Protein 1GWM (pdb70)

Foldseek 3Di:
DDPFKDKDFLAAQDQDGGPQWDWPWDQWDWHHDPSKTKTFGHAQTQTKTKTFRNDDFAAWFKKKKKKAKQAKKWKKFADVVVRDIDTFDIDGHDPGIDIDITTDPDGDTTGIIMITPRVSGRIMMIIHGIMGINHYSVPDDRDPPSPPHDDDD

Organism: Piromyces equi (NCBI:txid99929)

B-factor: mean 14.23, std 7.66, range [5.4, 49.83]

Secondary structure (DSSP, 8-state):
---SPPEEEEESS-SSSPTTEEE--BSEEEEEETTEEEEEEPTTS--EEEEEESS--B-SSEEEEEEEESS-EEEEEEETTTTEEEEEEEE--EEEEEEEEEE---SS-B-EEEEEETT-S---EEEEEEEEESS-GGG----GGGSS-----

Sequence (153 aa):
MNVRATYTVIFKNASGLPNGYDNWGWGCCTTLSYYGGAMIINPQEGKYGAVSLKRNSGSFRGGSLRFDMKNEGKVKILVENSEADEKFEVETISPSDEYVTYILDVDFDLPFDRIDFQDAPGNGDRIWIKNLVHSTGSADDFVDPINLEHHHHHH

Radius of gyration: 14.98 Å; Cα contacts (8 Å, |Δi|>4): 394; chains: 1; bounding box: 28×42×49 Å

Structure (mmCIF, N/CA/C/O backbone):
data_1GWM
#
_entry.id   1GWM
#
_cell.length_a   107.707
_cell.length_b   42.858
_cell.length_c   35.555
_cell.angle_alpha   90.00
_cell.angle_beta   105.40
_cell.angle_gamma   90.00
#
_symmetry.space_group_name_H-M   'C 1 2 1'
#
loop_
_entity.id
_entity.type
_entity.pdbx_description
1 polymer 'NON-CATALYTIC PROTEIN 1'
2 branched beta-D-glucopyranose-(1-4)-beta-D-glucopyranose-(1-4)-beta-D-glucopyranose-(1-4)-beta-D-glucopyranose-(1-4)-beta-D-glucopyranose-(1-4)-alpha-D-glucopyranose
3 non-polymer 'COBALT (II) ION'
4 non-polymer 1,2-ETHANEDIOL
5 water water
#
loop_
_atom_site.group_PDB
_atom_site.id
_atom_site.type_symbol
_atom_site.label_atom_id
_atom_site.label_alt_id
_atom_site.label_comp_id
_atom_site.label_asym_id
_atom_site.label_entity_id
_atom_site.label_seq_id
_atom_site.pdbx_PDB_ins_code
_atom_site.Cartn_x
_atom_site.Cartn_y
_atom_site.Cartn_z
_atom_site.occupancy
_atom_site.B_iso_or_equiv
_atom_site.auth_seq_id
_atom_site.auth_comp_id
_atom_site.auth_asym_id
_atom_site.auth_atom_id
_atom_site.pdbx_PDB_model_num
ATOM 1 N N . MET A 1 1 ? 27.292 4.090 -16.576 1.00 22.02 1 MET A N 1
ATOM 2 C CA . MET A 1 1 ? 27.854 4.193 -15.214 1.00 20.09 1 MET A CA 1
ATOM 3 C C . MET A 1 1 ? 27.669 2.866 -14.464 1.00 19.68 1 MET A C 1
ATOM 4 O O . MET A 1 1 ? 26.628 2.222 -14.515 1.00 22.01 1 MET A O 1
ATOM 12 N N . ASN A 1 2 ? 28.699 2.495 -13.730 1.00 16.78 2 ASN A N 1
ATOM 13 C CA . ASN A 1 2 ? 28.682 1.286 -12.882 1.00 13.02 2 ASN A CA 1
ATOM 14 C C . ASN A 1 2 ? 27.959 1.594 -11.568 1.00 14.32 2 ASN A C 1
ATOM 15 O O . ASN A 1 2 ? 28.412 2.424 -10.788 1.00 19.16 2 ASN A O 1
ATOM 20 N N . VAL A 1 3 ? 26.856 0.903 -11.322 1.00 13.63 3 VAL A N 1
ATOM 21 C CA . VAL A 1 3 ? 25.997 1.177 -10.165 1.00 14.79 3 VAL A CA 1
ATOM 22 C C . VAL A 1 3 ? 26.288 0.295 -8.961 1.00 13.05 3 VAL A C 1
ATOM 23 O O . VAL A 1 3 ? 25.664 0.445 -7.935 1.00 16.18 3 VAL A O 1
ATOM 27 N N . ARG A 1 4 ? 27.209 -0.645 -9.102 1.00 10.91 4 ARG A N 1
ATOM 28 C CA . ARG A 1 4 ? 27.572 -1.530 -8.008 1.00 9.80 4 ARG A CA 1
ATOM 29 C C . ARG A 1 4 ? 28.414 -0.763 -6.970 1.00 8.67 4 ARG A C 1
ATOM 30 O O . ARG A 1 4 ? 29.069 0.225 -7.307 1.00 9.78 4 ARG A O 1
ATOM 38 N N . ALA A 1 5 ? 28.401 -1.240 -5.743 1.00 8.49 5 ALA A N 1
ATOM 39 C CA . ALA A 1 5 ? 29.095 -0.580 -4.653 1.00 7.86 5 ALA A CA 1
ATOM 40 C C . ALA A 1 5 ? 30.597 -0.825 -4.713 1.00 7.16 5 ALA A C 1
ATOM 41 O O . ALA A 1 5 ? 31.072 -1.826 -5.244 1.00 8.75 5 ALA A O 1
ATOM 43 N N . THR A 1 6 ? 31.338 0.091 -4.105 1.00 7.78 6 THR A N 1
ATOM 44 C CA . THR A 1 6 ? 32.744 -0.118 -3.787 1.00 7.43 6 THR A CA 1
ATOM 45 C C . THR A 1 6 ? 32.821 -0.695 -2.378 1.00 6.94 6 THR A C 1
ATOM 46 O O . THR A 1 6 ? 32.385 -0.058 -1.406 1.00 7.13 6 THR A O 1
ATOM 50 N N . TYR A 1 7 ? 33.384 -1.891 -2.270 1.00 7.00 7 TYR A N 1
ATOM 51 C CA . TYR A 1 7 ? 33.629 -2.528 -0.979 1.00 7.28 7 TYR A CA 1
ATOM 52 C C . TYR A 1 7 ? 35.094 -2.374 -0.604 1.00 7.28 7 TYR A C 1
ATOM 53 O O . TYR A 1 7 ? 35.992 -2.751 -1.376 1.00 9.39 7 TYR A O 1
ATOM 62 N N . THR A 1 8 ? 35.342 -1.806 0.571 1.00 6.80 8 THR A N 1
ATOM 63 C CA . THR A 1 8 ? 36.681 -1.640 1.132 1.00 7.03 8 THR A CA 1
ATOM 64 C C . THR A 1 8 ? 36.796 -2.556 2.321 1.00 7.07 8 THR A C 1
ATOM 65 O O . THR A 1 8 ? 36.145 -2.343 3.340 1.00 7.05 8 THR A O 1
ATOM 69 N N . VAL A 1 9 ? 37.642 -3.569 2.207 1.00 7.51 9 VAL A N 1
ATOM 70 C CA . VAL A 1 9 ? 37.926 -4.437 3.336 1.00 8.08 9 VAL A CA 1
ATOM 71 C C . VAL A 1 9 ? 38.990 -3.748 4.153 1.00 8.52 9 VAL A C 1
ATOM 72 O O . VAL A 1 9 ? 40.146 -3.642 3.737 1.00 11.06 9 VAL A O 1
ATOM 76 N N . ILE A 1 10 ? 38.622 -3.233 5.302 1.00 7.67 10 ILE A N 1
ATOM 77 C CA . ILE A 1 10 ? 39.535 -2.500 6.168 1.00 8.67 10 ILE A CA 1
ATOM 78 C C . ILE A 1 10 ? 40.444 -3.487 6.908 1.00 8.92 10 ILE A C 1
ATOM 79 O O . ILE A 1 10 ? 41.673 -3.348 6.861 1.00 10.71 10 ILE A O 1
ATOM 84 N N . PHE A 1 11 ? 39.876 -4.531 7.494 1.00 9.13 11 PHE A N 1
ATOM 85 C CA . PHE A 1 11 ? 40.678 -5.716 7.874 1.00 10.63 11 PHE A CA 1
ATOM 86 C C . PHE A 1 11 ? 39.819 -6.951 7.961 1.00 11.24 11 PHE A C 1
ATOM 87 O O . PHE A 1 11 ? 38.637 -6.877 8.278 1.00 10.56 11 PHE A O 1
ATOM 95 N N . LYS A 1 12 ? 40.434 -8.106 7.705 1.00 12.36 12 LYS A N 1
ATOM 96 C CA . LYS A 1 12 ? 39.784 -9.400 7.837 1.00 12.92 12 LYS A CA 1
ATOM 97 C C . LYS A 1 12 ? 40.229 -9.921 9.190 1.00 12.74 12 LYS A C 1
ATOM 98 O O . LYS A 1 12 ? 39.601 -9.631 10.229 1.00 12.51 12 LYS A O 1
ATOM 104 N N . ASN A 1 13 ? 41.368 -10.626 9.188 1.00 13.01 13 ASN A N 1
ATOM 105 C CA . ASN A 1 13 ? 42.052 -10.978 10.410 1.00 13.79 13 ASN A CA 1
ATOM 106 C C . ASN A 1 13 ? 43.075 -9.904 10.718 1.00 15.00 13 ASN A C 1
ATOM 107 O O . ASN A 1 13 ? 43.934 -9.603 9.913 1.00 17.78 13 ASN A O 1
ATOM 112 N N . ALA A 1 14 ? 42.953 -9.313 11.877 1.00 13.67 14 ALA A N 1
ATOM 113 C CA . ALA A 1 14 ? 43.844 -8.250 12.299 1.00 13.41 14 ALA A CA 1
ATOM 114 C C . ALA A 1 14 ? 45.035 -8.831 13.059 1.00 12.62 14 ALA A C 1
ATOM 115 O O . ALA A 1 14 ? 44.861 -9.513 14.080 1.00 14.17 14 ALA A O 1
ATOM 117 N N . SER A 1 15 ? 46.249 -8.523 12.605 1.00 13.76 15 SER A N 1
ATOM 118 C CA . SER A 1 15 ? 47.496 -8.785 13.379 1.00 12.22 15 SER A CA 1
ATOM 119 C C . SER A 1 15 ? 48.219 -7.457 13.676 1.00 9.75 15 SER A C 1
ATOM 120 O O . SER A 1 15 ? 49.349 -7.416 14.155 1.00 11.25 15 SER A O 1
ATOM 124 N N . GLY A 1 16 ? 47.500 -6.375 13.489 1.00 9.86 16 GLY A N 1
ATOM 125 C CA . GLY A 1 16 ? 47.930 -5.025 13.811 1.00 9.11 16 GLY A CA 1
ATOM 126 C C . GLY A 1 16 ? 46.939 -4.062 13.167 1.00 9.91 16 GLY A C 1
ATOM 127 O O . GLY A 1 16 ? 45.898 -4.498 12.664 1.00 12.34 16 GLY A O 1
ATOM 128 N N . LEU A 1 17 ? 47.239 -2.777 13.197 1.00 9.60 17 LEU A N 1
ATOM 129 C CA . LEU A 1 17 ? 46.407 -1.817 12.504 1.00 9.52 17 LEU A CA 1
ATOM 130 C C . LEU A 1 17 ? 46.461 -2.090 11.012 1.00 11.87 17 LEU A C 1
ATOM 131 O O . LEU A 1 17 ? 47.489 -2.414 10.469 1.00 14.00 17 LEU A O 1
ATOM 136 N N . PRO A 1 18 ? 45.340 -1.891 10.317 1.00 13.48 18 PRO A N 1
ATOM 137 C CA . PRO A 1 18 ? 45.308 -2.057 8.872 1.00 15.18 18 PRO A CA 1
ATOM 138 C C . PRO A 1 18 ? 46.196 -1.053 8.140 1.00 14.15 18 PRO A C 1
ATOM 139 O O . PRO A 1 18 ? 46.235 0.120 8.511 1.00 13.03 18 PRO A O 1
ATOM 143 N N . ASN A 1 19 ? 46.894 -1.493 7.093 1.00 17.18 19 ASN A N 1
ATOM 144 C CA . ASN A 1 19 ? 47.735 -0.608 6.298 1.00 17.66 19 ASN A CA 1
ATOM 145 C C . ASN A 1 19 ? 46.880 0.503 5.723 1.00 15.83 19 ASN A C 1
ATOM 146 O O . ASN A 1 19 ? 45.855 0.223 5.135 1.00 16.93 19 ASN A O 1
ATOM 151 N N . GLY A 1 20 ? 47.326 1.742 5.861 1.00 13.99 20 GLY A N 1
ATOM 152 C CA . GLY A 1 20 ? 46.571 2.892 5.389 1.00 13.38 20 GLY A CA 1
ATOM 153 C C . GLY A 1 20 ? 45.755 3.592 6.452 1.00 11.81 20 GLY A C 1
ATOM 154 O O . GLY A 1 20 ? 45.101 4.593 6.177 1.00 12.19 20 GLY A O 1
ATOM 155 N N . TYR A 1 21 ? 45.800 3.089 7.680 1.00 10.59 21 TYR A N 1
ATOM 156 C CA . TYR A 1 21 ? 45.028 3.622 8.794 1.00 11.13 21 TYR A CA 1
ATOM 157 C C . TYR A 1 21 ? 45.933 3.849 9.999 1.00 11.41 21 TYR A C 1
ATOM 158 O O . TYR A 1 21 ? 46.734 2.980 10.355 1.00 15.04 21 TYR A O 1
ATOM 167 N N . ASP A 1 22 ? 45.813 5.008 10.619 1.00 10.79 22 ASP A N 1
ATOM 168 C CA . ASP A 1 22 ? 46.388 5.256 11.924 1.00 10.36 22 ASP A CA 1
ATOM 169 C C . ASP A 1 22 ? 45.297 5.081 12.997 1.00 9.71 22 ASP A C 1
ATOM 170 O O . ASP A 1 22 ? 44.107 5.040 12.681 1.00 11.34 22 ASP A O 1
ATOM 175 N N . ASN A 1 23 ? 45.698 4.950 14.256 1.00 9.27 23 ASN A N 1
ATOM 176 C CA . ASN A 1 23 ? 44.748 4.890 15.367 1.00 8.88 23 ASN A CA 1
ATOM 177 C C . ASN A 1 23 ? 44.780 6.197 16.129 1.00 10.00 23 ASN A C 1
ATOM 178 O O . ASN A 1 23 ? 45.742 6.480 16.852 1.00 11.51 23 ASN A O 1
ATOM 183 N N . TRP A 1 24 ? 43.730 7.003 15.972 1.00 8.86 24 TRP A N 1
ATOM 184 C CA . TRP A 1 24 ? 43.538 8.228 16.714 1.00 9.29 24 TRP A CA 1
ATOM 185 C C . TRP A 1 24 ? 42.646 7.997 17.932 1.00 9.06 24 TRP A C 1
ATOM 186 O O . TRP A 1 24 ? 41.955 8.900 18.417 1.00 10.09 24 TRP A O 1
ATOM 197 N N . GLY A 1 25 ? 42.658 6.769 18.431 1.00 8.94 25 GLY A N 1
ATOM 198 C CA . GLY A 1 25 ? 41.884 6.388 19.592 1.00 9.27 25 GLY A CA 1
ATOM 199 C C . GLY A 1 25 ? 42.429 6.977 20.868 1.00 9.74 25 GLY A C 1
ATOM 200 O O . GLY A 1 25 ? 43.403 7.731 20.880 1.00 12.12 25 GLY A O 1
ATOM 201 N N . TRP A 1 26 ? 41.779 6.633 21.968 1.00 9.48 26 TRP A N 1
ATOM 202 C CA . TRP A 1 26 ? 42.098 7.195 23.275 1.00 10.74 26 TRP A CA 1
ATOM 203 C C . TRP A 1 26 ? 41.644 6.211 24.342 1.00 10.46 26 TRP A C 1
ATOM 204 O O . TRP A 1 26 ? 40.690 5.459 24.169 1.00 9.59 26 TRP A O 1
ATOM 215 N N . GLY A 1 27 ? 42.336 6.218 25.476 1.00 11.27 27 GLY A N 1
ATOM 216 C CA . GLY A 1 27 ? 41.821 5.543 26.649 1.00 12.42 27 GLY A CA 1
ATOM 217 C C . GLY A 1 27 ? 41.691 4.041 26.540 1.00 10.50 27 GLY A C 1
ATOM 218 O O . GLY A 1 27 ? 40.814 3.447 27.201 1.00 12.15 27 GLY A O 1
ATOM 219 N N . CYS A 1 28 ? 42.536 3.420 25.729 1.00 11.73 28 CYS A N 1
ATOM 220 C CA A CYS A 1 28 ? 42.514 1.953 25.546 0.50 17.20 28 CYS A CA 1
ATOM 221 C CA B CYS A 1 28 ? 42.522 1.999 25.631 0.50 17.41 28 CYS A CA 1
ATOM 222 C C A CYS A 1 28 ? 43.928 1.366 25.334 0.50 17.03 28 CYS A C 1
ATOM 223 C C B CYS A 1 28 ? 43.838 1.489 25.094 0.50 16.59 28 CYS A C 1
ATOM 224 O O A CYS A 1 28 ? 44.884 2.092 25.009 0.50 20.67 28 CYS A O 1
ATOM 225 O O B CYS A 1 28 ? 44.668 2.216 24.536 0.50 18.17 28 CYS A O 1
ATOM 230 N N A THR A 1 29 ? 44.047 0.036 25.420 0.50 17.81 29 THR A N 1
ATOM 231 N N B THR A 1 29 ? 43.967 0.180 25.286 0.50 17.46 29 THR A N 1
ATOM 232 C CA A THR A 1 29 ? 45.216 -0.600 24.806 0.50 18.87 29 THR A CA 1
ATOM 233 C CA B THR A 1 29 ? 45.101 -0.638 24.811 0.50 18.57 29 THR A CA 1
ATOM 234 C C A THR A 1 29 ? 44.627 -1.657 23.826 0.50 19.09 29 THR A C 1
ATOM 235 C C B THR A 1 29 ? 44.548 -1.657 23.807 0.50 18.93 29 THR A C 1
ATOM 236 O O A THR A 1 29 ? 43.579 -2.258 24.087 0.50 24.15 29 THR A O 1
ATOM 237 O O B THR A 1 29 ? 43.405 -2.185 24.007 0.50 23.50 29 THR A O 1
ATOM 244 N N . LEU A 1 30 ? 45.302 -1.872 22.727 1.00 11.93 30 LEU A N 1
ATOM 245 C CA . LEU A 1 30 ? 44.862 -2.787 21.687 1.00 10.77 30 LEU A CA 1
ATOM 246 C C . LEU A 1 30 ? 45.813 -3.955 21.642 1.00 9.77 30 LEU A C 1
ATOM 247 O O . LEU A 1 30 ? 47.044 -3.792 21.711 1.00 10.86 30 LEU A O 1
ATOM 252 N N . SER A 1 31 ? 45.254 -5.143 21.495 1.00 10.14 31 SER A N 1
ATOM 253 C CA . SER A 1 31 ? 46.045 -6.344 21.233 1.00 10.68 31 SER A CA 1
ATOM 254 C C . SER A 1 31 ? 45.453 -7.077 20.053 1.00 9.91 31 SER A C 1
ATOM 255 O O . SER A 1 31 ? 44.309 -6.788 19.645 1.00 11.07 31 SER A O 1
ATOM 258 N N . TYR A 1 32 ? 46.220 -8.020 19.512 1.00 10.65 32 TYR A N 1
ATOM 259 C CA . TYR A 1 32 ? 45.835 -8.718 18.298 1.00 11.27 32 TYR A CA 1
ATOM 260 C C . TYR A 1 32 ? 46.105 -10.176 18.491 1.00 12.44 32 TYR A C 1
ATOM 261 O O . TYR A 1 32 ? 47.246 -10.576 18.723 1.00 15.15 32 TYR A O 1
ATOM 270 N N . TYR A 1 33 ? 45.062 -10.981 18.432 1.00 14.26 33 TYR A N 1
ATOM 271 C CA . TYR A 1 33 ? 45.198 -12.422 18.581 1.00 16.46 33 TYR A CA 1
ATOM 272 C C . TYR A 1 33 ? 44.044 -13.108 17.898 1.00 16.55 33 TYR A C 1
ATOM 273 O O . TYR A 1 33 ? 42.892 -12.667 17.971 1.00 15.31 33 TYR A O 1
ATOM 282 N N . GLY A 1 34 ? 44.340 -14.217 17.239 1.00 16.80 34 GLY A N 1
ATOM 283 C CA . GLY A 1 34 ? 43.300 -14.999 16.610 1.00 17.67 34 GLY A CA 1
ATOM 284 C C . GLY A 1 34 ? 42.595 -14.262 15.488 1.00 16.50 34 GLY A C 1
ATOM 285 O O . GLY A 1 34 ? 41.469 -14.623 15.124 1.00 19.15 34 GLY A O 1
ATOM 286 N N . GLY A 1 35 ? 43.273 -13.279 14.904 1.00 16.82 35 GLY A N 1
ATOM 287 C CA . GLY A 1 35 ? 42.716 -12.425 13.874 1.00 15.40 35 GLY A CA 1
ATOM 288 C C . GLY A 1 35 ? 41.789 -11.320 14.377 1.00 12.44 35 GLY A C 1
ATOM 289 O O . GLY A 1 35 ? 41.253 -10.577 13.592 1.00 14.32 35 GLY A O 1
ATOM 290 N N . ALA A 1 36 ? 41.618 -11.214 15.673 1.00 12.23 36 ALA A N 1
ATOM 291 C CA . ALA A 1 36 ? 40.785 -10.150 16.246 1.00 11.28 36 ALA A CA 1
ATOM 292 C C . ALA A 1 36 ? 41.627 -8.966 16.667 1.00 9.26 36 ALA A C 1
ATOM 293 O O . ALA A 1 36 ? 42.715 -9.146 17.233 1.00 11.25 36 ALA A O 1
ATOM 295 N N . MET A 1 37 ? 41.068 -7.780 16.473 1.00 8.24 37 MET A N 1
ATOM 296 C CA . MET A 1 37 ? 41.498 -6.575 17.183 1.00 8.15 37 MET A CA 1
ATOM 297 C C . MET A 1 37 ? 40.752 -6.606 18.526 1.00 8.15 37 MET A C 1
ATOM 298 O O . MET A 1 37 ? 39.521 -6.622 18.549 1.00 9.28 37 MET A O 1
ATOM 303 N N . ILE A 1 38 ? 41.501 -6.620 19.620 1.00 8.91 38 ILE A N 1
ATOM 304 C CA . ILE A 1 38 ? 40.965 -6.698 20.976 1.00 9.66 38 ILE A CA 1
ATOM 305 C C . ILE A 1 38 ? 41.224 -5.377 21.674 1.00 9.85 38 ILE A C 1
ATOM 306 O O . ILE A 1 38 ? 42.390 -4.977 21.853 1.00 11.46 38 ILE A O 1
ATOM 311 N N . ILE A 1 39 ? 40.150 -4.684 22.035 1.00 10.17 39 ILE A N 1
ATOM 312 C CA . ILE A 1 39 ? 40.241 -3.388 22.657 1.00 9.76 39 ILE A CA 1
ATOM 313 C C . ILE A 1 39 ? 39.987 -3.587 24.140 1.00 9.00 39 ILE A C 1
ATOM 314 O O . ILE A 1 39 ? 38.974 -4.155 24.548 1.00 9.08 39 ILE A O 1
ATOM 319 N N . ASN A 1 40 ? 40.925 -3.111 24.957 1.00 9.65 40 ASN A N 1
ATOM 320 C CA . ASN A 1 40 ? 40.780 -3.104 26.393 1.00 9.86 40 ASN A CA 1
ATOM 321 C C . ASN A 1 40 ? 40.693 -1.657 26.844 1.00 9.21 40 ASN A C 1
ATOM 322 O O . ASN A 1 40 ? 41.729 -0.997 27.052 1.00 10.21 40 ASN A O 1
ATOM 330 N N . PRO A 1 41 ? 39.47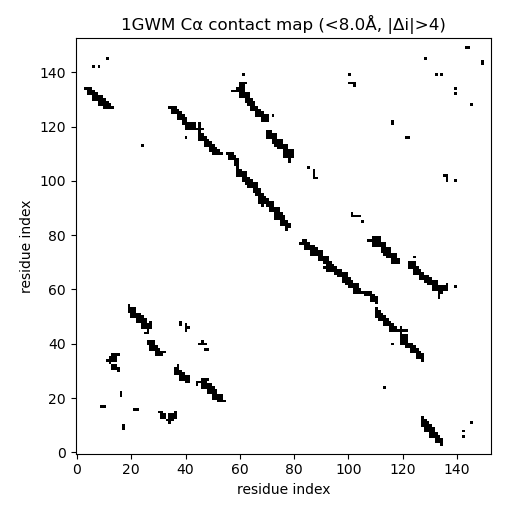7 -1.128 26.955 1.00 9.68 41 PRO A N 1
ATOM 331 C CA . PRO A 1 41 ? 39.310 0.260 27.388 1.00 9.74 41 PRO A CA 1
ATOM 332 C C . PRO A 1 41 ? 39.660 0.416 28.855 1.00 10.43 41 PRO A C 1
ATOM 333 O O . PRO A 1 41 ? 39.413 -0.462 29.667 1.00 12.47 41 PRO A O 1
ATOM 337 N N . GLN A 1 42 ? 40.189 1.574 29.182 1.00 11.22 42 GLN A N 1
ATOM 338 C CA . GLN A 1 42 ? 40.477 1.900 30.573 1.00 12.49 42 GLN A CA 1
ATOM 339 C C . GLN A 1 42 ? 39.203 2.374 31.265 1.00 12.99 42 GLN A C 1
ATOM 340 O O . GLN A 1 42 ? 38.520 3.267 30.775 1.00 12.50 42 GLN A O 1
ATOM 350 N N . GLU A 1 43 ? 38.946 1.822 32.452 1.00 14.35 43 GLU A N 1
ATOM 351 C CA . GLU A 1 43 ? 37.847 2.222 33.329 1.00 16.62 43 GLU A CA 1
ATOM 352 C C . GLU A 1 43 ? 37.841 3.745 33.427 1.00 13.76 43 GLU A C 1
ATOM 353 O O . GLU A 1 43 ? 38.881 4.355 33.714 1.00 14.19 43 GLU A O 1
ATOM 359 N N . GLY A 1 44 ? 36.682 4.356 33.238 1.00 13.56 44 GLY A N 1
ATOM 360 C CA . GLY A 1 44 ? 36.507 5.781 33.422 1.00 14.52 44 GLY A CA 1
ATOM 361 C C . GLY A 1 44 ? 36.896 6.677 32.270 1.00 13.90 44 GLY A C 1
ATOM 362 O O . GLY A 1 44 ? 36.642 7.873 32.314 1.00 16.06 44 GLY A O 1
ATOM 363 N N . LYS A 1 45 ? 37.482 6.125 31.203 1.00 12.96 45 LYS A N 1
ATOM 364 C CA . LYS A 1 45 ? 37.978 6.946 30.097 1.00 12.55 45 LYS A CA 1
ATOM 365 C C . LYS A 1 45 ? 37.006 7.028 28.908 1.00 12.34 45 LYS A C 1
ATOM 366 O O . LYS A 1 45 ? 37.207 7.843 27.995 1.00 12.75 45 LYS A O 1
ATOM 372 N N . TYR A 1 46 ? 35.969 6.197 28.891 1.00 11.05 46 TYR A N 1
ATOM 373 C CA . TYR A 1 46 ? 35.106 6.070 27.722 1.00 10.34 46 TYR A CA 1
ATOM 374 C C . TYR A 1 46 ? 35.965 5.921 26.468 1.00 9.82 46 TYR A C 1
ATOM 375 O O . TYR A 1 46 ? 35.784 6.597 25.447 1.00 10.37 46 TYR A O 1
ATOM 384 N N . GLY A 1 47 ? 36.916 4.998 26.551 1.00 9.19 47 GLY A N 1
ATOM 385 C CA . GLY A 1 47 ? 37.939 4.831 25.544 1.00 8.62 47 GLY A CA 1
ATOM 386 C C . GLY A 1 47 ? 37.408 4.265 24.237 1.00 8.07 47 GLY A C 1
ATOM 387 O O . GLY A 1 47 ? 36.338 3.659 24.168 1.00 8.99 47 GLY A O 1
ATOM 388 N N . ALA A 1 48 ? 38.179 4.450 23.182 1.00 8.41 48 ALA A N 1
ATOM 389 C CA . ALA A 1 48 ? 37.807 3.988 21.848 1.00 8.05 48 ALA A CA 1
ATOM 390 C C . ALA A 1 48 ? 39.009 3.729 20.974 1.00 7.31 48 ALA A C 1
ATOM 391 O O . ALA A 1 48 ? 40.063 4.364 21.130 1.00 8.79 48 ALA A O 1
ATOM 393 N N . VAL A 1 49 ? 38.835 2.828 20.023 1.00 7.30 49 VAL A N 1
ATOM 394 C CA . VAL A 1 49 ? 39.672 2.797 18.839 1.00 7.61 49 VAL A CA 1
ATOM 395 C C . VAL A 1 49 ? 39.080 3.782 17.837 1.00 7.19 49 VAL A C 1
ATOM 396 O O . VAL A 1 49 ? 37.866 3.872 17.714 1.00 8.18 49 VAL A O 1
ATOM 402 N N . SER A 1 50 ? 39.921 4.524 17.130 1.00 7.95 50 SER A N 1
ATOM 403 C CA . SER A 1 50 ? 39.449 5.447 16.089 1.00 7.60 50 SER A CA 1
ATOM 404 C C . SER A 1 50 ? 40.343 5.275 14.878 1.00 7.61 50 SER A C 1
ATOM 405 O O . SER A 1 50 ? 41.464 5.799 14.830 1.00 9.10 50 SER A O 1
ATOM 408 N N . LEU A 1 51 ? 39.897 4.478 13.926 1.00 7.36 51 LEU A N 1
ATOM 409 C CA . LEU A 1 51 ? 40.669 4.179 12.753 1.00 7.87 51 LEU A CA 1
ATOM 410 C C . L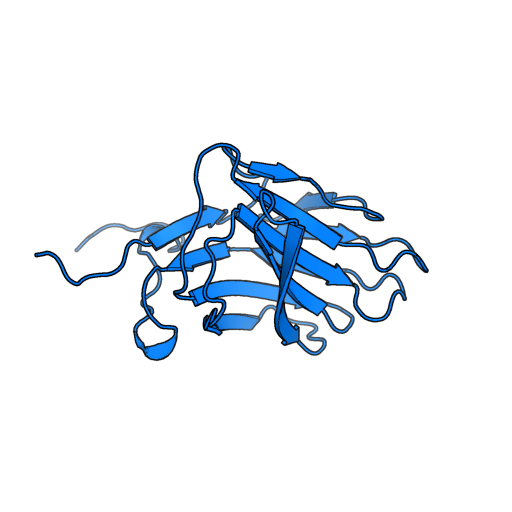EU A 1 51 ? 40.564 5.357 11.803 1.00 8.11 51 LEU A C 1
ATOM 411 O O . LEU A 1 51 ? 39.472 5.701 11.328 1.00 9.28 51 LEU A O 1
ATOM 416 N N . LYS A 1 52 ? 41.703 5.980 11.514 1.00 9.26 52 LYS A N 1
ATOM 417 C CA . LYS A 1 52 ? 41.813 7.171 10.679 1.00 9.57 52 LYS A CA 1
ATOM 418 C C . LYS A 1 52 ? 42.392 6.777 9.334 1.00 9.66 52 LYS A C 1
ATOM 419 O O . LYS A 1 52 ? 43.554 6.341 9.275 1.00 11.05 52 LYS A O 1
ATOM 425 N N . ARG A 1 53 ? 41.620 6.906 8.259 1.00 9.80 53 ARG A N 1
ATOM 426 C CA . ARG A 1 53 ? 42.103 6.603 6.910 1.00 10.25 53 ARG A CA 1
ATOM 427 C C . ARG A 1 53 ? 43.083 7.704 6.520 1.00 11.08 53 ARG A C 1
ATOM 428 O O . ARG A 1 53 ? 42.700 8.864 6.453 1.00 13.20 53 ARG A O 1
ATOM 436 N N . ASN A 1 54 ? 44.355 7.351 6.296 1.00 13.69 54 ASN A N 1
ATOM 437 C CA . ASN A 1 54 ? 45.408 8.340 6.146 1.00 15.34 54 ASN A CA 1
ATOM 438 C C . ASN A 1 54 ? 45.261 9.170 4.886 1.00 15.48 54 ASN A C 1
ATOM 439 O O . ASN A 1 54 ? 45.675 10.337 4.873 1.00 19.62 54 ASN A O 1
ATOM 444 N N . SER A 1 55 ? 44.688 8.575 3.849 1.00 14.50 55 SER A N 1
ATOM 445 C CA . SER A 1 55 ? 44.530 9.210 2.538 1.00 17.65 55 SER A CA 1
ATOM 446 C C . SER A 1 55 ? 43.097 8.928 2.032 1.00 19.36 55 SER A C 1
ATOM 447 O O . SER A 1 55 ? 42.741 7.752 1.739 1.00 21.80 55 SER A O 1
ATOM 450 N N . GLY A 1 56 ? 42.287 9.993 1.979 1.00 17.46 56 GLY A N 1
ATOM 451 C CA . GLY A 1 56 ? 40.924 9.943 1.487 1.00 18.37 56 GLY A CA 1
ATOM 452 C C . GLY A 1 56 ? 39.865 9.682 2.539 1.00 16.46 56 GLY A C 1
ATOM 453 O O . GLY A 1 56 ? 40.163 9.525 3.728 1.00 17.03 56 GLY A O 1
ATOM 454 N N . SER A 1 57 ? 38.619 9.687 2.071 1.00 15.44 57 SER A N 1
ATOM 455 C CA . SER A 1 57 ? 37.437 9.545 2.912 1.00 12.81 57 SER A CA 1
ATOM 456 C C . SER A 1 57 ? 36.482 8.497 2.317 1.00 12.72 57 SER A C 1
ATOM 457 O O . SER A 1 57 ? 36.594 8.066 1.138 1.00 15.56 57 SER A O 1
ATOM 460 N N . PHE A 1 58 ? 35.588 8.044 3.176 1.00 8.70 58 PHE A N 1
ATOM 461 C CA . PHE A 1 58 ? 34.403 7.282 2.807 1.00 7.80 58 PHE A CA 1
ATOM 462 C C . PHE A 1 58 ? 33.199 8.197 2.727 1.00 7.60 58 PHE A C 1
ATOM 463 O O . PHE A 1 58 ? 33.158 9.222 3.383 1.00 9.57 58 PHE A O 1
ATOM 471 N N . ARG A 1 59 ? 32.181 7.788 1.980 1.00 7.65 59 ARG A N 1
ATOM 472 C CA . ARG A 1 59 ? 30.938 8.529 1.947 1.00 8.66 59 ARG A CA 1
ATOM 473 C C . ARG A 1 59 ? 29.767 7.585 2.076 1.00 8.45 59 ARG A C 1
ATOM 474 O O . ARG A 1 59 ? 29.639 6.641 1.290 1.00 9.86 59 ARG A O 1
ATOM 482 N N . GLY A 1 60 ? 28.911 7.876 3.047 1.00 7.59 60 GLY A N 1
ATOM 483 C CA . GLY A 1 60 ? 27.656 7.163 3.252 1.00 8.64 60 GLY A CA 1
ATOM 484 C C . GLY A 1 60 ? 27.854 5.669 3.304 1.00 7.49 60 GLY A C 1
ATOM 485 O O . GLY A 1 60 ? 28.810 5.154 3.878 1.00 7.83 60 GLY A O 1
ATOM 486 N N . GLY A 1 61 ? 26.917 4.958 2.713 1.00 7.13 61 GLY A N 1
ATOM 487 C CA . GLY A 1 61 ? 26.981 3.519 2.609 1.00 6.97 61 GLY A CA 1
ATOM 488 C C . GLY A 1 61 ? 26.705 2.812 3.937 1.00 6.22 61 GLY A C 1
ATOM 489 O O . GLY A 1 61 ? 25.802 3.168 4.679 1.00 7.10 61 GLY A O 1
ATOM 490 N N . SER A 1 62 ? 27.497 1.781 4.194 1.00 5.85 62 SER A N 1
ATOM 491 C CA . SER A 1 62 ? 27.274 0.909 5.318 1.00 5.78 62 SER A CA 1
ATOM 492 C C . SER A 1 62 ? 28.594 0.359 5.820 1.00 5.52 62 SER A C 1
ATOM 493 O O . SER A 1 62 ? 29.593 0.279 5.094 1.00 6.61 62 SER A O 1
ATOM 496 N N . LEU A 1 63 ? 28.581 -0.007 7.105 1.00 5.40 63 LEU A N 1
ATOM 497 C CA . LEU A 1 63 ? 29.713 -0.644 7.763 1.00 5.61 63 LEU A CA 1
ATOM 498 C C . LEU A 1 63 ? 29.303 -2.035 8.215 1.00 5.84 63 LEU A C 1
ATOM 499 O O . LEU A 1 63 ? 28.266 -2.213 8.850 1.00 7.05 63 LEU A O 1
ATOM 504 N N . ARG A 1 64 ? 30.145 -3.013 7.933 1.00 6.07 64 ARG A N 1
ATOM 505 C CA . ARG A 1 64 ? 29.931 -4.417 8.258 1.00 6.04 64 ARG A CA 1
ATOM 506 C C . ARG A 1 64 ? 31.121 -4.879 9.098 1.00 5.80 64 ARG A C 1
ATOM 507 O O . ARG A 1 64 ? 32.256 -4.568 8.784 1.00 6.61 64 ARG A O 1
ATOM 515 N N . PHE A 1 65 ? 30.863 -5.630 10.156 1.00 5.87 65 PHE A N 1
ATOM 516 C CA . PHE A 1 65 ? 31.923 -6.140 11.013 1.00 6.31 65 PHE A CA 1
ATOM 517 C C . PHE A 1 65 ? 31.360 -7.240 11.902 1.00 6.03 65 PHE A C 1
ATOM 518 O O . PHE A 1 65 ? 30.151 -7.315 12.123 1.00 6.64 65 PHE A O 1
ATOM 526 N N . ASP A 1 66 ? 32.267 -8.080 12.372 1.00 6.39 66 ASP A N 1
ATOM 527 C CA . ASP A 1 66 ? 31.950 -9.056 13.400 1.00 6.52 66 ASP A CA 1
ATOM 528 C C . ASP A 1 66 ? 32.420 -8.494 14.727 1.00 6.24 66 ASP A C 1
ATOM 529 O O . ASP A 1 66 ? 33.566 -8.030 14.838 1.00 7.13 66 ASP A O 1
ATOM 534 N N . MET A 1 67 ? 31.587 -8.567 15.752 1.00 6.27 67 MET A N 1
ATOM 535 C CA . MET A 1 67 ? 31.959 -8.055 17.063 1.00 6.62 67 MET A CA 1
ATOM 536 C C . MET A 1 67 ? 31.412 -8.918 18.169 1.00 6.07 67 MET A C 1
ATOM 537 O O . MET A 1 67 ? 30.283 -9.390 18.091 1.00 6.85 67 MET A O 1
ATOM 545 N N . LYS A 1 68 ? 32.216 -9.080 19.196 1.00 6.82 68 LYS A N 1
ATOM 546 C CA . LYS A 1 68 ? 31.721 -9.522 20.491 1.00 7.94 68 LYS A CA 1
ATOM 547 C C . LYS A 1 68 ? 32.222 -8.518 21.521 1.00 6.79 68 LYS A C 1
ATOM 548 O O . LYS A 1 68 ? 33.197 -7.813 21.293 1.00 7.40 68 LYS A O 1
ATOM 554 N N . ASN A 1 69 ? 31.524 -8.395 22.637 1.00 6.88 69 ASN A N 1
ATOM 555 C CA . ASN A 1 69 ? 31.689 -7.213 23.463 1.00 7.27 69 ASN A CA 1
ATOM 556 C C . ASN A 1 69 ? 30.971 -7.418 24.782 1.00 7.44 69 ASN A C 1
ATOM 557 O O . ASN A 1 69 ? 29.811 -7.805 24.812 1.00 8.14 69 ASN A O 1
ATOM 562 N N . GLU A 1 70 ? 31.673 -7.146 25.861 1.00 8.04 70 GLU A N 1
ATOM 563 C CA . GLU A 1 70 ? 31.136 -7.346 27.208 1.00 9.13 70 GLU A CA 1
ATOM 564 C C . GLU A 1 70 ? 30.109 -6.292 27.621 1.00 9.46 70 GLU A C 1
ATOM 565 O O . GLU A 1 70 ? 29.288 -6.551 28.491 1.00 10.55 70 GLU A O 1
ATOM 571 N N . GLY A 1 71 ? 30.188 -5.107 27.032 1.00 8.54 71 GLY A N 1
ATOM 572 C CA . GLY A 1 71 ? 29.300 -3.992 27.323 1.00 8.56 71 GLY A CA 1
ATOM 573 C C . GLY A 1 71 ? 28.808 -3.329 26.063 1.00 7.62 71 GLY A C 1
ATOM 574 O O . GLY A 1 71 ? 29.148 -3.735 24.948 1.00 8.49 71 GLY A O 1
ATOM 575 N N . LYS A 1 72 ? 27.999 -2.292 26.219 1.00 7.41 72 LYS A N 1
ATOM 576 C CA . LYS A 1 72 ? 27.544 -1.535 25.058 1.00 7.12 72 LYS A CA 1
ATOM 577 C C . LYS A 1 72 ? 28.719 -0.880 24.337 1.00 6.73 72 LYS A C 1
ATOM 578 O O . LYS A 1 72 ? 29.642 -0.333 24.962 1.00 7.79 72 LYS A O 1
ATOM 588 N N . VAL A 1 73 ? 28.688 -0.917 23.017 1.00 6.86 73 VAL A N 1
ATOM 589 C CA . VAL A 1 73 ? 29.695 -0.308 22.161 1.00 6.48 73 VAL A CA 1
ATOM 590 C C . VAL A 1 73 ? 29.038 0.717 21.255 1.00 6.64 73 VAL A C 1
ATOM 591 O O . VAL A 1 73 ? 28.088 0.412 20.535 1.00 7.90 73 VAL A O 1
ATOM 595 N N . LYS A 1 74 ? 29.497 1.953 21.319 1.00 6.82 74 LYS A N 1
ATOM 596 C CA . LYS A 1 74 ? 29.012 3.000 20.425 1.00 6.83 74 LYS A CA 1
ATOM 597 C C . LYS A 1 74 ? 29.904 3.037 19.182 1.00 6.88 74 LYS A C 1
ATOM 598 O O . LYS A 1 74 ? 31.136 3.141 19.283 1.00 7.85 74 LYS A O 1
ATOM 604 N N . ILE A 1 75 ? 29.277 2.976 18.028 1.00 6.65 75 ILE A N 1
ATOM 605 C CA . ILE A 1 75 ? 29.948 3.078 16.745 1.00 7.01 75 ILE A CA 1
ATOM 606 C C . ILE A 1 75 ? 29.720 4.500 16.256 1.00 6.40 75 ILE A C 1
ATOM 607 O O . ILE A 1 75 ? 28.579 4.936 16.112 1.00 7.19 75 ILE A O 1
ATOM 612 N N . LEU A 1 76 ? 30.805 5.207 15.939 1.00 6.62 76 LEU A N 1
ATOM 613 C CA . LEU A 1 76 ? 30.739 6.562 15.382 1.00 6.97 76 LEU A CA 1
ATOM 614 C C . LEU A 1 76 ? 31.566 6.639 14.139 1.00 6.24 76 LEU A C 1
ATOM 615 O O . LEU A 1 76 ? 32.508 5.856 13.920 1.00 7.42 76 LEU A O 1
ATOM 620 N N . VAL A 1 77 ? 31.249 7.625 13.310 1.00 6.52 77 VAL A N 1
ATOM 621 C CA . VAL A 1 77 ? 32.186 8.066 12.275 1.00 6.62 77 VAL A CA 1
ATOM 622 C C . VAL A 1 77 ? 32.444 9.548 12.479 1.00 6.39 77 VAL A C 1
ATOM 623 O O . VAL A 1 77 ? 31.660 10.274 13.116 1.00 7.48 77 VAL A O 1
ATOM 627 N N . GLU A 1 78 ? 33.578 10.029 11.953 1.00 6.74 78 GLU A N 1
ATOM 628 C CA . GLU A 1 78 ? 33.911 11.450 12.069 1.00 7.27 78 GLU A CA 1
ATOM 629 C C . GLU A 1 78 ? 34.486 11.949 10.762 1.00 8.21 78 GLU A C 1
ATOM 630 O O . GLU A 1 78 ? 35.193 11.225 10.048 1.00 7.64 78 GLU A O 1
ATOM 636 N N . ASN A 1 79 ? 34.243 13.245 10.523 1.00 9.01 79 ASN A N 1
ATOM 637 C CA . ASN A 1 79 ? 34.885 14.039 9.471 1.00 10.06 79 ASN A CA 1
ATOM 638 C C . ASN A 1 79 ? 35.949 14.880 10.161 1.00 10.89 79 ASN A C 1
ATOM 639 O O . ASN A 1 79 ? 35.632 15.793 10.895 1.00 11.11 79 ASN A O 1
ATOM 644 N N . SER A 1 80 ? 37.216 14.545 9.947 1.00 11.27 80 SER A N 1
ATOM 645 C CA . SER A 1 80 ? 38.311 15.182 10.705 1.00 13.28 80 SER A CA 1
ATOM 646 C C . SER A 1 80 ? 38.498 16.663 10.298 1.00 16.18 80 SER A C 1
ATOM 647 O O . SER A 1 80 ? 38.854 17.497 11.133 1.00 18.63 80 SER A O 1
ATOM 650 N N . GLU A 1 81 ? 38.185 17.008 9.053 1.00 16.13 81 GLU A N 1
ATOM 651 C CA . GLU A 1 81 ? 38.346 18.380 8.553 1.00 18.11 81 GLU A CA 1
ATOM 652 C C . GLU A 1 81 ? 37.390 19.339 9.266 1.00 16.06 81 GLU A C 1
ATOM 653 O O . GLU A 1 81 ? 37.770 20.470 9.614 1.00 19.37 81 GLU A O 1
ATOM 659 N N . ALA A 1 82 ? 36.132 18.922 9.459 1.00 15.55 82 ALA A N 1
ATOM 660 C CA . ALA A 1 82 ? 35.112 19.704 10.144 1.00 17.09 82 ALA A CA 1
ATOM 661 C C . ALA A 1 82 ? 35.033 19.443 11.642 1.00 16.05 82 ALA A C 1
ATOM 662 O O . ALA A 1 82 ? 34.247 20.083 12.362 1.00 17.64 82 ALA A O 1
ATOM 664 N N . ASP A 1 83 ? 35.777 18.438 12.098 1.00 14.79 83 ASP A N 1
ATOM 665 C CA . ASP A 1 83 ? 35.672 17.944 13.467 1.00 14.01 83 ASP A CA 1
ATOM 666 C C . ASP A 1 83 ? 34.225 17.621 13.837 1.00 12.96 83 ASP A C 1
ATOM 667 O O . ASP A 1 83 ? 33.720 17.996 14.875 1.00 15.31 83 ASP A O 1
ATOM 672 N N . GLU A 1 84 ? 33.542 16.910 12.944 1.00 11.64 84 GLU A N 1
ATOM 673 C CA . GLU A 1 84 ? 32.131 16.566 13.135 1.00 11.13 84 GLU A CA 1
ATOM 674 C C . GLU A 1 84 ? 32.013 15.065 13.327 1.00 9.94 84 GLU A C 1
ATOM 675 O O . GLU A 1 84 ? 32.556 14.299 12.559 1.00 10.98 84 GLU A O 1
ATOM 681 N N . LYS A 1 85 ? 31.264 14.668 14.341 1.00 10.18 85 LYS A N 1
ATOM 682 C CA . LYS A 1 85 ? 31.057 13.251 14.658 1.00 9.45 85 LYS A CA 1
ATOM 683 C C . LYS A 1 85 ? 29.614 12.862 14.446 1.00 8.98 85 LYS A C 1
ATOM 684 O O . LYS A 1 85 ? 28.717 13.698 14.482 1.00 11.45 85 LYS A O 1
ATOM 698 N N . PHE A 1 86 ? 29.392 11.572 14.270 1.00 8.30 86 PHE A N 1
ATOM 699 C CA . PHE A 1 86 ? 28.069 11.018 13.976 1.00 7.90 86 PHE A CA 1
ATOM 700 C C . PHE A 1 86 ? 27.961 9.641 14.594 1.00 7.52 86 PHE A C 1
ATOM 701 O O . PHE A 1 86 ? 28.756 8.769 14.293 1.00 7.69 86 PHE A O 1
ATOM 709 N N . GLU A 1 87 ? 26.955 9.426 15.412 1.00 8.41 87 GLU A N 1
ATOM 710 C CA . GLU A 1 87 ? 26.693 8.134 16.005 1.00 8.29 87 GLU A CA 1
ATOM 711 C C . GLU A 1 87 ? 25.938 7.249 15.023 1.00 7.73 87 GLU A C 1
ATOM 712 O O . GLU A 1 87 ? 24.813 7.561 14.638 1.00 9.87 87 GLU A O 1
ATOM 718 N N . VAL A 1 88 ? 26.553 6.148 14.649 1.00 7.32 88 VAL A N 1
ATOM 719 C CA . VAL A 1 88 ? 25.959 5.177 13.750 1.00 8.38 88 VAL A CA 1
ATOM 720 C C . VAL A 1 88 ? 24.997 4.251 14.483 1.00 8.13 88 VAL A C 1
ATOM 721 O O . VAL A 1 88 ? 23.889 4.017 14.005 1.00 11.41 88 VAL A O 1
ATOM 725 N N . GLU A 1 89 ? 25.411 3.726 15.633 1.00 7.42 89 GLU A N 1
ATOM 726 C CA . GLU A 1 89 ? 24.601 2.775 16.381 1.00 7.94 89 GLU A CA 1
ATOM 727 C C . GLU A 1 89 ? 25.265 2.555 17.725 1.00 7.75 89 GLU A C 1
ATOM 728 O O . GLU A 1 89 ? 26.474 2.702 17.833 1.00 8.25 89 GLU A O 1
ATOM 737 N N . THR A 1 90 ? 24.497 2.164 18.727 1.00 8.65 90 THR A N 1
ATOM 738 C CA . THR A 1 90 ? 25.040 1.608 19.963 1.00 8.31 90 THR A CA 1
ATOM 739 C C . THR A 1 90 ? 24.577 0.161 20.030 1.00 9.48 90 THR A C 1
ATOM 740 O O . THR A 1 90 ? 23.380 -0.122 19.949 1.00 11.52 90 THR A O 1
ATOM 744 N N . ILE A 1 91 ? 25.538 -0.738 20.177 1.00 9.34 91 ILE A N 1
ATOM 745 C CA . ILE A 1 91 ? 25.297 -2.179 20.140 1.00 10.41 91 ILE A CA 1
ATOM 746 C C . ILE A 1 91 ? 25.378 -2.771 21.522 1.00 9.31 91 ILE A C 1
ATOM 747 O O . ILE A 1 91 ? 26.305 -2.531 22.282 1.00 8.28 91 ILE A O 1
ATOM 752 N N . SER A 1 92 ? 24.379 -3.588 21.833 1.00 10.63 92 SER A N 1
ATOM 753 C CA . SER A 1 92 ? 24.312 -4.246 23.136 1.00 9.62 92 SER A CA 1
ATOM 754 C C . SER A 1 92 ? 25.329 -5.360 23.277 1.00 8.78 92 SER A C 1
ATOM 755 O O . SER A 1 92 ? 25.881 -5.861 22.307 1.00 8.79 92 SER A O 1
ATOM 759 N N . PRO A 1 93 ? 25.603 -5.760 24.518 1.00 8.76 93 PRO A N 1
ATOM 760 C CA . PRO A 1 93 ? 26.590 -6.808 24.764 1.00 8.86 93 PRO A CA 1
ATOM 761 C C . PRO A 1 93 ? 26.255 -8.115 24.082 1.00 8.04 93 PRO A C 1
ATOM 762 O O . PRO A 1 93 ? 25.087 -8.475 23.934 1.00 9.44 93 PRO A O 1
ATOM 766 N N . SER A 1 94 ? 27.300 -8.853 23.746 1.00 8.10 94 SER A N 1
ATOM 767 C CA . SER A 1 94 ? 27.178 -10.208 23.279 1.00 7.91 94 SER A CA 1
ATOM 768 C C . SER A 1 94 ? 28.434 -10.979 23.634 1.00 7.84 94 SER A C 1
ATOM 769 O O . SER A 1 94 ? 29.555 -10.534 23.370 1.00 8.26 94 SER A O 1
ATOM 772 N N . ASP A 1 95 ? 28.240 -12.185 24.153 1.00 8.50 95 ASP A N 1
ATOM 773 C CA . ASP A 1 95 ? 29.350 -13.080 24.466 1.00 8.94 95 ASP A CA 1
ATOM 774 C C . ASP A 1 95 ? 29.791 -13.957 23.299 1.00 9.02 95 ASP A C 1
ATOM 775 O O . ASP A 1 95 ? 30.698 -14.779 23.448 1.00 11.78 95 ASP A O 1
ATOM 780 N N . GLU A 1 96 ? 29.178 -13.793 22.141 1.00 9.27 96 GLU A N 1
ATOM 781 C CA . GLU A 1 96 ? 29.603 -14.456 20.911 1.00 10.00 96 GLU A CA 1
ATOM 782 C C . GLU A 1 96 ? 29.697 -13.418 19.796 1.00 9.41 96 GLU A C 1
ATOM 783 O O . GLU A 1 96 ? 28.986 -12.405 19.808 1.00 10.17 96 GLU A O 1
ATOM 792 N N . TYR A 1 97 ? 30.522 -13.677 18.808 1.00 8.92 97 TYR A N 1
ATOM 793 C CA . TYR A 1 97 ? 30.594 -12.781 17.662 1.00 8.51 97 TYR A CA 1
ATOM 794 C C . TYR A 1 97 ? 29.249 -12.734 16.950 1.00 8.76 97 TYR A C 1
ATOM 795 O O . TYR A 1 97 ? 28.599 -13.762 16.720 1.00 10.33 97 TYR A O 1
ATOM 804 N N . VAL A 1 98 ? 28.874 -11.522 16.559 1.00 7.92 98 VAL A N 1
ATOM 805 C CA . VAL A 1 98 ? 27.690 -11.244 15.764 1.00 8.00 98 VAL A CA 1
ATOM 806 C C . VAL A 1 98 ? 28.164 -10.393 14.577 1.00 7.56 98 VAL A C 1
ATOM 807 O O . VAL A 1 98 ? 28.982 -9.489 14.745 1.00 7.53 98 VAL A O 1
ATOM 811 N N . THR A 1 99 ? 27.631 -10.666 13.400 1.00 7.81 99 THR A N 1
ATOM 812 C CA . THR A 1 99 ? 27.882 -9.833 12.230 1.00 7.48 99 THR A CA 1
ATOM 813 C C . THR A 1 99 ? 26.846 -8.728 12.171 1.00 7.58 99 THR A C 1
ATOM 814 O O . THR A 1 99 ? 25.638 -8.991 12.166 1.00 9.75 99 THR A O 1
ATOM 818 N N . TYR A 1 100 ? 27.322 -7.490 12.147 1.00 6.79 100 TYR A N 1
ATOM 819 C CA . TYR A 1 100 ? 26.497 -6.295 12.013 1.00 6.87 100 TYR A CA 1
ATOM 820 C C . TYR A 1 100 ? 26.717 -5.708 10.638 1.00 6.73 100 TYR A C 1
ATOM 821 O O . TYR A 1 100 ? 27.834 -5.696 10.126 1.00 7.41 100 TYR A O 1
ATOM 830 N N . ILE A 1 101 ? 25.637 -5.203 10.042 1.00 6.57 101 ILE A N 1
ATOM 831 C CA . ILE A 1 101 ? 25.710 -4.436 8.801 1.00 6.70 101 ILE A CA 1
ATOM 832 C C . ILE A 1 101 ? 24.835 -3.210 9.012 1.00 7.02 101 ILE A C 1
ATOM 833 O O . ILE A 1 101 ? 23.613 -3.330 9.162 1.00 8.32 101 ILE A O 1
ATOM 838 N N . 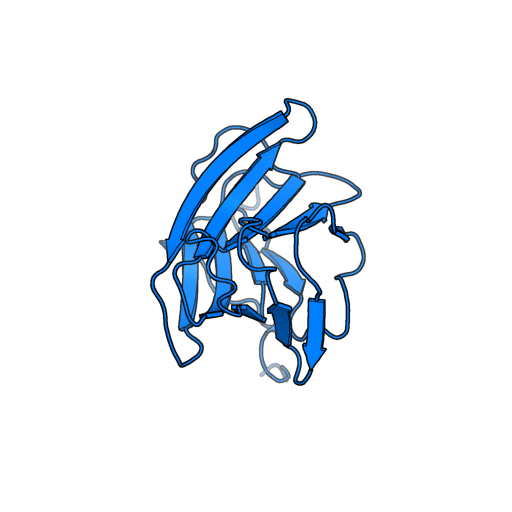LEU A 1 102 ? 25.460 -2.053 9.130 1.00 6.97 102 LEU A N 1
ATOM 839 C CA . LEU A 1 102 ? 24.824 -0.845 9.628 1.00 7.30 102 LEU A CA 1
ATOM 840 C C . LEU A 1 102 ? 24.870 0.246 8.567 1.00 6.64 102 LEU A C 1
ATOM 841 O O . LEU A 1 102 ? 25.938 0.604 8.059 1.00 7.40 102 LEU A O 1
ATOM 846 N N . ASP A 1 103 ? 23.726 0.846 8.278 1.00 6.34 103 ASP A N 1
ATOM 847 C CA . ASP A 1 103 ? 23.698 2.012 7.404 1.00 6.49 103 ASP A CA 1
ATOM 848 C C . ASP A 1 103 ? 24.344 3.212 8.091 1.00 6.48 103 ASP A C 1
ATOM 849 O O . ASP A 1 103 ? 24.125 3.436 9.288 1.00 7.16 103 ASP A O 1
ATOM 854 N N . VAL A 1 104 ? 25.107 3.963 7.305 1.00 6.21 104 VAL A N 1
ATOM 855 C CA . VAL A 1 104 ? 25.741 5.195 7.756 1.00 6.69 104 VAL A CA 1
ATOM 856 C C . VAL A 1 104 ? 25.043 6.339 7.033 1.00 6.79 104 VAL A C 1
ATOM 857 O O . VAL A 1 104 ? 25.307 6.569 5.860 1.00 8.39 104 VAL A O 1
ATOM 861 N N . ASP A 1 105 ? 24.152 7.028 7.729 1.00 6.65 105 ASP A N 1
ATOM 862 C CA . ASP A 1 105 ? 23.309 8.045 7.097 1.00 7.52 105 ASP A CA 1
ATOM 863 C C . ASP A 1 105 ? 23.922 9.443 7.193 1.00 7.82 105 ASP A C 1
ATOM 864 O O . ASP A 1 105 ? 23.339 10.429 6.732 1.00 10.20 105 ASP A O 1
ATOM 869 N N . PHE A 1 106 ? 25.118 9.561 7.735 1.00 7.58 106 PHE A N 1
ATOM 870 C CA . PHE A 1 106 ? 25.857 10.809 7.806 1.00 7.23 106 PHE A CA 1
ATOM 871 C C . PHE A 1 106 ? 26.047 11.392 6.407 1.00 7.33 106 PHE A C 1
ATOM 872 O O . PHE A 1 106 ? 26.313 10.667 5.466 1.00 8.00 106 PHE A O 1
ATOM 880 N N . ASP A 1 107 ? 25.936 12.711 6.310 1.00 7.66 107 ASP A N 1
ATOM 881 C CA . ASP A 1 107 ? 25.926 13.387 5.002 1.00 8.14 107 ASP A CA 1
ATOM 882 C C . ASP A 1 107 ? 27.137 14.267 4.760 1.00 7.64 107 ASP A C 1
ATOM 883 O O . ASP A 1 107 ? 27.117 15.123 3.878 1.00 7.52 107 ASP A O 1
ATOM 888 N N . LEU A 1 108 ? 28.211 14.006 5.510 1.00 8.27 108 LEU A N 1
ATOM 889 C CA . LEU A 1 108 ? 29.563 14.451 5.204 1.00 8.77 108 LEU A CA 1
ATOM 890 C C . LEU A 1 108 ? 30.406 13.215 4.950 1.00 8.17 108 LEU A C 1
ATOM 891 O O . LEU A 1 108 ? 30.131 12.156 5.533 1.00 8.26 108 LEU A O 1
ATOM 896 N N . PRO A 1 109 ? 31.488 13.336 4.189 1.00 7.84 109 PRO A N 1
ATOM 897 C CA . PRO A 1 109 ? 32.456 12.245 4.113 1.00 8.23 109 PRO A CA 1
ATOM 898 C C . PRO A 1 109 ? 33.035 11.971 5.506 1.00 7.94 109 PRO A C 1
ATOM 899 O O . PRO A 1 109 ? 33.051 12.852 6.350 1.00 8.67 109 PRO A O 1
ATOM 903 N N . PHE A 1 110 ? 33.495 10.746 5.742 1.00 7.32 110 PHE A N 1
ATOM 904 C CA . PHE A 1 110 ? 34.129 10.415 7.002 1.00 7.50 110 PHE A CA 1
ATOM 905 C C . PHE A 1 110 ? 35.458 9.742 6.763 1.00 7.16 110 PHE A C 1
ATOM 906 O O . PHE A 1 110 ? 35.617 8.919 5.868 1.00 8.87 110 PHE A O 1
ATOM 914 N N . ASP A 1 111 ? 36.417 10.088 7.608 1.00 7.47 111 ASP A N 1
ATOM 915 C CA . ASP A 1 111 ? 37.741 9.492 7.566 1.00 7.80 111 ASP A CA 1
ATOM 916 C C . ASP A 1 111 ? 38.126 8.832 8.883 1.00 7.11 111 ASP A C 1
ATOM 917 O O . ASP A 1 111 ? 39.236 8.327 8.971 1.00 9.72 111 ASP A O 1
ATOM 924 N N . ARG A 1 112 ? 37.268 8.840 9.892 1.00 6.86 112 ARG A N 1
ATOM 925 C CA . ARG A 1 112 ? 37.502 8.147 11.144 1.00 6.81 112 ARG A CA 1
ATOM 926 C C . ARG A 1 112 ? 36.314 7.241 11.426 1.00 6.75 112 ARG A C 1
ATOM 927 O O . ARG A 1 112 ? 35.156 7.646 11.283 1.00 7.12 112 ARG A O 1
ATOM 935 N N . ILE A 1 113 ? 36.614 6.022 11.876 1.00 6.91 113 ILE A N 1
ATOM 936 C CA . ILE A 1 113 ? 35.633 5.035 12.288 1.00 6.43 113 ILE A CA 1
ATOM 937 C C 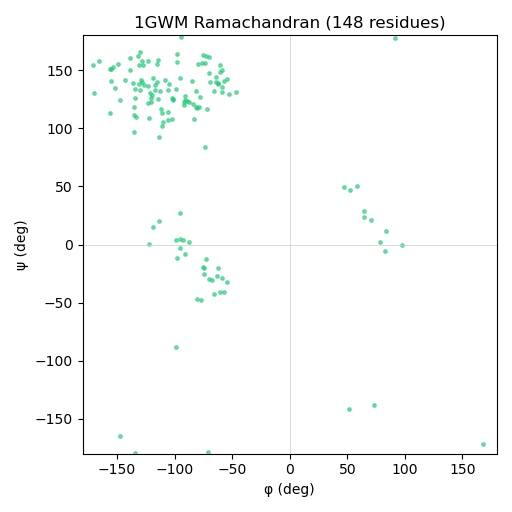. ILE A 1 113 ? 35.967 4.654 13.739 1.00 6.23 113 ILE A C 1
ATOM 938 O O . ILE A 1 113 ? 37.067 4.184 14.007 1.00 7.16 113 ILE A O 1
ATOM 943 N N . ASP A 1 114 ? 35.028 4.840 14.648 1.00 6.52 114 ASP A N 1
ATOM 944 C CA . ASP A 1 114 ? 35.247 4.729 16.087 1.00 6.83 114 ASP A CA 1
ATOM 945 C C . ASP A 1 114 ? 34.417 3.602 16.671 1.00 6.26 114 ASP A C 1
ATOM 946 O O . ASP A 1 114 ? 33.228 3.479 16.378 1.00 7.09 114 ASP A O 1
ATOM 951 N N . PHE A 1 115 ? 35.039 2.829 17.559 1.00 6.45 115 PHE A N 1
ATOM 952 C CA . PHE A 1 115 ? 34.377 1.823 18.383 1.00 6.45 115 PHE A CA 1
ATOM 953 C C . PHE A 1 115 ? 34.664 2.199 19.837 1.00 6.81 115 PHE A C 1
ATOM 954 O O . PHE A 1 115 ? 35.822 2.103 20.272 1.00 7.76 115 PHE A O 1
ATOM 962 N N . GLN A 1 116 ? 33.656 2.668 20.559 1.00 6.90 116 GLN A N 1
ATOM 963 C CA . GLN A 1 116 ? 33.806 3.266 21.862 1.00 7.11 116 GLN A CA 1
ATOM 964 C C . GLN A 1 116 ? 33.139 2.478 22.965 1.00 6.71 116 GLN A C 1
ATOM 965 O O . GLN A 1 116 ? 32.007 1.996 22.830 1.00 7.28 116 GLN A O 1
ATOM 971 N N . ASP A 1 117 ? 33.831 2.405 24.104 1.00 6.62 117 ASP A N 1
ATOM 972 C CA . ASP A 1 117 ? 33.319 1.865 25.342 1.00 7.01 117 ASP A CA 1
ATOM 973 C C . ASP A 1 117 ? 32.321 2.834 25.968 1.00 8.05 117 ASP A C 1
ATOM 974 O O . ASP A 1 117 ? 32.637 3.640 26.853 1.00 9.20 117 ASP A O 1
ATOM 979 N N . ALA A 1 118 ? 31.088 2.746 25.503 1.00 8.84 118 ALA A N 1
ATOM 980 C CA . ALA A 1 118 ? 30.050 3.713 25.867 1.00 9.25 118 ALA A CA 1
ATOM 981 C C . ALA A 1 118 ? 29.801 3.825 27.385 1.00 9.08 118 ALA A C 1
ATOM 982 O O . ALA A 1 118 ? 29.619 4.938 27.879 1.00 10.58 118 ALA A O 1
ATOM 984 N N . PRO A 1 119 ? 29.784 2.721 28.130 1.00 8.42 119 PRO A N 1
ATOM 985 C CA . PRO A 1 119 ? 29.550 2.805 29.573 1.00 9.49 119 PRO A CA 1
ATOM 986 C C . PRO A 1 119 ? 30.737 3.305 30.363 1.00 9.14 119 PRO A C 1
ATOM 987 O O . PRO A 1 119 ? 30.553 3.673 31.529 1.00 10.88 119 PRO A O 1
ATOM 991 N N . GLY A 1 120 ? 31.938 3.248 29.797 1.00 8.80 120 GLY A N 1
ATOM 992 C CA . GLY A 1 120 ? 33.108 3.666 30.528 1.00 9.83 120 GLY A CA 1
ATOM 993 C C . GLY A 1 120 ? 33.496 2.727 31.664 1.00 10.15 120 GLY A C 1
ATOM 994 O O . GLY A 1 120 ? 34.188 3.153 32.605 1.00 11.44 120 GLY A O 1
ATOM 995 N N . ASN A 1 121 ? 33.051 1.469 31.615 1.00 9.78 121 ASN A N 1
ATOM 996 C CA . ASN A 1 121 ? 33.334 0.483 32.667 1.00 10.50 121 ASN A CA 1
ATOM 997 C C . ASN A 1 121 ? 34.490 -0.444 32.299 1.00 9.98 121 ASN A C 1
ATOM 998 O O . ASN A 1 121 ? 34.810 -1.320 33.084 1.00 12.86 121 ASN A O 1
ATOM 1003 N N . GLY A 1 122 ? 35.154 -0.247 31.161 1.00 9.91 122 GLY A N 1
ATOM 1004 C CA . GLY A 1 122 ? 36.303 -1.058 30.792 1.00 10.42 122 GLY A CA 1
ATOM 1005 C C . GLY A 1 122 ? 35.972 -2.373 30.134 1.00 9.95 122 GLY A C 1
ATOM 1006 O O . GLY A 1 122 ? 36.836 -3.238 29.985 1.00 12.43 122 GLY A O 1
ATOM 1007 N N . ASP A 1 123 ? 34.731 -2.560 29.743 1.00 10.00 123 ASP A N 1
ATOM 1008 C CA . ASP A 1 123 ? 34.326 -3.765 29.044 1.00 9.29 123 ASP A CA 1
ATOM 1009 C C . ASP A 1 123 ? 35.129 -3.953 27.748 1.00 8.88 123 ASP A C 1
ATOM 1010 O O . ASP A 1 123 ? 35.319 -3.018 26.981 1.00 9.53 123 ASP A O 1
ATOM 1015 N N . ARG A 1 124 ? 35.585 -5.177 27.508 1.00 9.03 124 ARG A N 1
ATOM 1016 C CA . ARG A 1 124 ? 36.412 -5.475 26.356 1.00 8.78 124 ARG A CA 1
ATOM 1017 C C . ARG A 1 124 ? 35.581 -5.627 25.085 1.00 7.55 124 ARG A C 1
ATOM 1018 O O . ARG A 1 124 ? 34.397 -5.961 25.125 1.00 8.53 124 ARG A O 1
ATOM 1026 N N . ILE A 1 125 ? 36.242 -5.387 23.950 1.00 7.52 125 ILE A N 1
ATOM 1027 C CA . ILE A 1 125 ? 35.618 -5.391 22.633 1.00 7.28 125 ILE A CA 1
ATOM 1028 C C . ILE A 1 125 ? 36.525 -6.177 21.690 1.00 7.68 125 ILE A C 1
ATOM 1029 O O . ILE A 1 1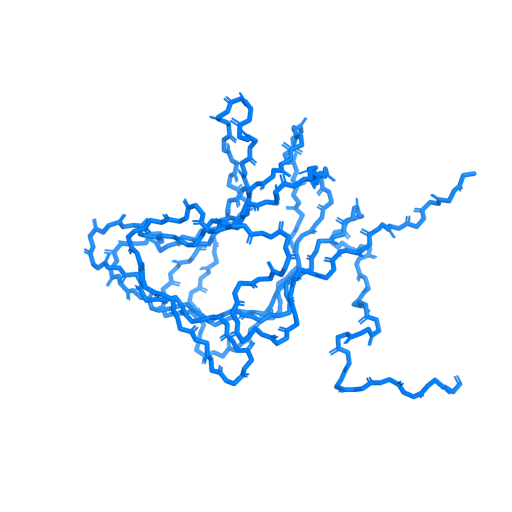25 ? 37.730 -5.959 21.678 1.00 8.62 125 ILE A O 1
ATOM 1034 N N . TRP A 1 126 ? 35.959 -7.072 20.888 1.00 6.51 126 TRP A N 1
ATOM 1035 C CA . TRP A 1 126 ? 36.674 -7.844 19.893 1.00 6.57 126 TRP A CA 1
ATOM 1036 C C . TRP A 1 126 ? 36.042 -7.554 18.528 1.00 6.25 126 TRP A C 1
ATOM 1037 O O . TRP A 1 126 ? 34.833 -7.680 18.379 1.00 6.83 126 TRP A O 1
ATOM 1048 N N . ILE A 1 127 ? 36.887 -7.235 17.537 1.00 6.64 127 ILE A N 1
ATOM 1049 C CA . ILE A 1 127 ? 36.414 -6.914 16.192 1.00 6.49 127 ILE A CA 1
ATOM 1050 C C . ILE A 1 127 ? 37.186 -7.693 15.147 1.00 6.42 127 ILE A C 1
ATOM 1051 O O . ILE A 1 127 ? 38.413 -7.803 15.208 1.00 7.07 127 ILE A O 1
ATOM 1059 N N . LYS A 1 128 ? 36.470 -8.207 14.148 1.00 6.95 128 LYS A N 1
ATOM 1060 C CA . LYS A 1 128 ? 37.045 -8.854 12.973 1.00 7.56 128 LYS A CA 1
ATOM 1061 C C . LYS A 1 128 ? 36.270 -8.420 11.738 1.00 6.76 128 LYS A C 1
ATOM 1062 O O . LYS A 1 128 ? 35.100 -8.031 11.834 1.00 6.87 128 LYS A O 1
ATOM 1070 N N . ASN A 1 129 ? 36.871 -8.575 10.564 1.00 6.80 129 ASN A N 1
ATOM 1071 C CA . ASN A 1 129 ? 36.097 -8.539 9.316 1.00 7.24 129 ASN A CA 1
ATOM 1072 C C . ASN A 1 129 ? 35.330 -7.241 9.102 1.00 6.49 129 ASN A C 1
ATOM 1073 O O . ASN A 1 129 ? 34.138 -7.256 8.802 1.00 6.82 129 ASN A O 1
ATOM 1078 N N . LEU A 1 130 ? 36.037 -6.136 9.249 1.00 6.58 130 LEU A N 1
ATOM 1079 C CA . LEU A 1 130 ? 35.502 -4.800 9.081 1.00 6.01 130 LEU A CA 1
ATOM 1080 C C . LEU A 1 130 ? 35.579 -4.359 7.620 1.00 5.71 130 LEU A C 1
ATOM 1081 O O . LEU A 1 130 ? 36.673 -4.320 7.030 1.00 6.68 130 LEU A O 1
ATOM 1086 N N . VAL A 1 131 ? 34.423 -4.018 7.054 1.00 6.05 131 VAL A N 1
ATOM 1087 C CA . VAL A 1 131 ? 34.278 -3.666 5.649 1.00 6.02 131 VAL A CA 1
ATOM 1088 C C . VAL A 1 131 ? 33.383 -2.429 5.544 1.00 5.69 131 VAL A C 1
ATOM 1089 O O . VAL A 1 131 ? 32.361 -2.345 6.224 1.00 7.16 131 VAL A O 1
ATOM 1093 N N . HIS A 1 132 ? 33.735 -1.490 4.667 1.00 5.57 132 HIS A N 1
ATOM 1094 C CA . HIS A 1 132 ? 32.827 -0.430 4.267 1.00 5.66 132 HIS A CA 1
ATOM 1095 C C . HIS A 1 132 ? 32.299 -0.717 2.869 1.00 5.87 132 HIS A C 1
ATOM 1096 O O . HIS A 1 132 ? 33.043 -1.144 1.994 1.00 6.70 132 HIS A O 1
ATOM 1103 N N . SER A 1 133 ? 31.010 -0.488 2.653 1.00 5.78 133 SER A N 1
ATOM 1104 C CA . SER A 1 133 ? 30.419 -0.489 1.315 1.00 5.83 133 SER A CA 1
ATOM 1105 C C . SER A 1 133 ? 29.851 0.887 1.056 1.00 5.57 133 SER A C 1
ATOM 1106 O O . SER A 1 133 ? 29.280 1.508 1.942 1.00 6.33 133 SER A O 1
ATOM 1109 N N . THR A 1 134 ? 29.960 1.362 -0.185 1.00 6.24 134 THR A N 1
ATOM 1110 C CA . THR A 1 134 ? 29.259 2.577 -0.583 1.00 6.46 134 THR A CA 1
ATOM 1111 C C . THR A 1 134 ? 27.756 2.381 -0.735 1.00 6.89 134 THR A C 1
ATOM 1112 O O . THR A 1 134 ? 27.023 3.361 -0.819 1.00 7.68 134 THR A O 1
ATOM 1116 N N . GLY A 1 135 ? 27.298 1.138 -0.751 1.00 6.62 135 GLY A N 1
ATOM 1117 C CA . GLY A 1 135 ? 25.889 0.829 -0.869 1.00 6.88 135 GLY A CA 1
ATOM 1118 C C . GLY A 1 135 ? 25.237 0.625 0.484 1.00 6.40 135 GLY A C 1
ATOM 1119 O O . GLY A 1 135 ? 25.880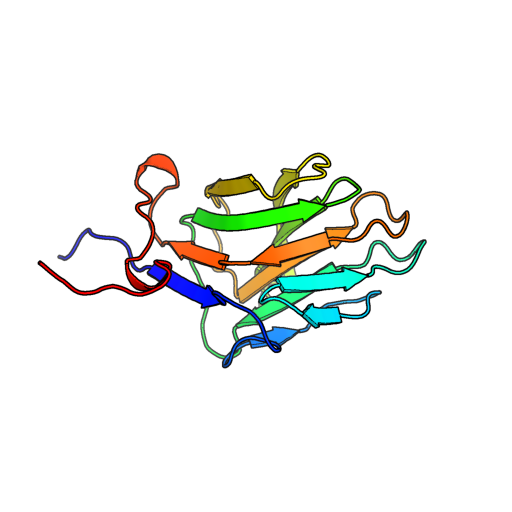 0.682 1.520 1.00 7.00 135 GLY A O 1
ATOM 1120 N N . SER A 1 136 ? 23.939 0.375 0.438 1.00 7.23 136 SER A N 1
ATOM 1121 C CA . SER A 1 136 ? 23.154 0.235 1.658 1.00 7.48 136 SER A CA 1
ATOM 1122 C C . SER A 1 136 ? 23.389 -1.101 2.335 1.00 6.80 136 SER A C 1
ATOM 1123 O O . SER A 1 136 ? 23.834 -2.098 1.720 1.00 7.57 136 SER A O 1
ATOM 1126 N N . ALA A 1 137 ? 23.002 -1.152 3.602 1.00 7.65 137 ALA A N 1
ATOM 1127 C CA . ALA A 1 137 ? 23.066 -2.399 4.330 1.00 8.07 137 ALA A CA 1
ATOM 1128 C C . ALA A 1 137 ? 22.179 -3.457 3.670 1.00 8.49 137 ALA A C 1
ATOM 1129 O O . ALA A 1 137 ? 22.557 -4.625 3.593 1.00 10.14 137 ALA A O 1
ATOM 1131 N N . ASP A 1 138 ? 20.991 -3.081 3.214 1.00 8.96 138 ASP A N 1
ATOM 1132 C CA . ASP A 1 138 ? 20.113 -4.058 2.573 1.00 10.58 138 ASP A CA 1
ATOM 1133 C C . ASP A 1 138 ? 20.702 -4.630 1.307 1.00 10.06 138 ASP A C 1
ATOM 1134 O O . ASP A 1 138 ? 20.356 -5.745 0.929 1.00 13.01 138 ASP A O 1
ATOM 1142 N N . ASP A 1 139 ? 21.564 -3.887 0.627 1.00 8.85 139 ASP A N 1
ATOM 1143 C CA . ASP A 1 139 ? 22.185 -4.330 -0.611 1.00 9.06 139 ASP A CA 1
ATOM 1144 C C . ASP A 1 139 ? 23.562 -4.970 -0.423 1.00 8.21 139 ASP A C 1
ATOM 1145 O O . AS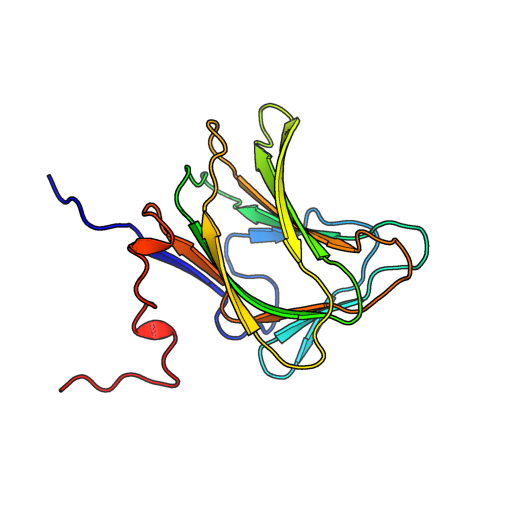P A 1 139 ? 24.223 -5.298 -1.402 1.00 8.55 139 ASP A O 1
ATOM 1150 N N . PHE A 1 140 ? 23.984 -5.144 0.825 1.00 8.08 140 PHE A N 1
ATOM 1151 C CA . PHE A 1 140 ? 25.346 -5.583 1.126 1.00 7.65 140 PHE A CA 1
ATOM 1152 C C . PHE A 1 140 ? 25.504 -7.079 0.910 1.00 8.80 140 PHE A C 1
ATOM 1153 O O . PHE A 1 140 ? 24.737 -7.876 1.451 1.00 10.01 140 PHE A O 1
ATOM 1161 N N . VAL A 1 141 ? 26.499 -7.454 0.131 1.00 8.00 141 VAL A N 1
ATOM 1162 C CA . VAL A 1 141 ? 26.910 -8.852 -0.063 1.00 8.76 141 VAL A CA 1
ATOM 1163 C C . VAL A 1 141 ? 28.375 -8.958 0.381 1.00 9.79 141 VAL A C 1
ATOM 1164 O O . VAL A 1 141 ? 29.210 -8.211 -0.084 1.00 11.19 141 VAL A O 1
ATOM 1168 N N . ASP A 1 142 ? 28.678 -9.884 1.292 1.00 13.24 142 ASP A N 1
ATOM 1169 C CA . ASP A 1 142 ? 30.085 -10.025 1.779 1.00 15.50 142 ASP A CA 1
ATOM 1170 C C . ASP A 1 142 ? 31.117 -10.174 0.684 1.00 14.65 142 ASP A C 1
ATOM 1171 O O . ASP A 1 142 ? 30.960 -11.031 -0.218 1.00 15.97 142 ASP A O 1
ATOM 1179 N N . PRO A 1 143 ? 32.189 -9.404 0.686 1.00 15.46 143 PRO A N 1
ATOM 1180 C CA . PRO A 1 143 ? 33.267 -9.673 -0.260 1.00 17.24 143 PRO A CA 1
ATOM 1181 C C . PRO A 1 143 ? 33.838 -11.106 -0.245 1.00 16.46 143 PRO A C 1
ATOM 1182 O O . PRO A 1 143 ? 33.988 -11.702 0.834 1.00 18.49 143 PRO A O 1
ATOM 1186 N N . ILE A 1 144 ? 34.171 -11.632 -1.425 1.00 18.62 144 ILE A N 1
ATOM 1187 C CA . ILE A 1 144 ? 34.677 -13.008 -1.534 1.00 20.65 144 ILE A CA 1
ATOM 1188 C C . ILE A 1 144 ? 35.949 -13.194 -0.714 1.00 22.24 144 ILE A C 1
ATOM 1189 O O . ILE A 1 144 ? 36.222 -14.286 -0.212 1.00 22.96 144 ILE A O 1
ATOM 1194 N N . ASN A 1 145 ? 36.721 -12.125 -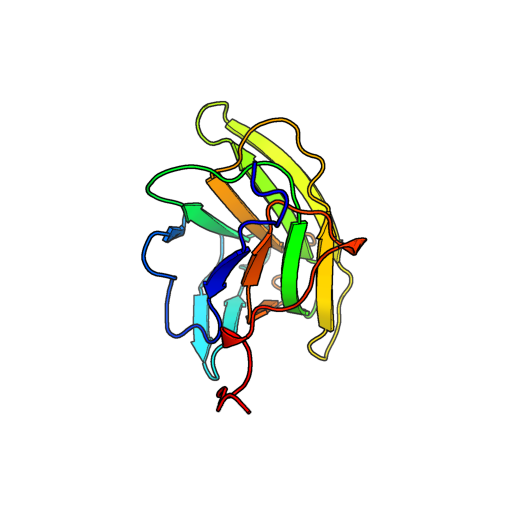0.549 1.00 23.31 145 ASN A N 1
ATOM 1195 C CA . ASN A 1 145 ? 37.955 -12.212 0.234 1.00 25.95 145 ASN A CA 1
ATOM 1196 C C . ASN A 1 145 ? 37.747 -12.583 1.717 1.00 25.51 145 ASN A C 1
ATOM 1197 O O . ASN A 1 145 ? 38.678 -13.020 2.388 1.00 24.46 145 ASN A O 1
ATOM 1202 N N . LEU A 1 146 ? 36.543 -12.384 2.237 1.00 24.02 146 LEU A N 1
ATOM 1203 C CA . LEU A 1 146 ? 36.233 -12.687 3.627 1.00 24.28 146 LEU A CA 1
ATOM 1204 C C . LEU A 1 146 ? 36.111 -14.196 3.854 1.00 26.03 146 LEU A C 1
ATOM 1205 O O . LEU A 1 146 ? 36.235 -14.656 4.982 1.00 27.56 146 LEU A O 1
ATOM 1210 N N . GLU A 1 147 ? 35.877 -14.965 2.788 1.00 26.29 147 GLU A N 1
ATOM 1211 C CA . GLU A 1 147 ? 35.893 -16.429 2.884 1.00 26.05 147 GLU A CA 1
ATOM 1212 C C . GLU A 1 147 ? 37.272 -16.917 3.340 1.00 28.95 147 GLU A C 1
ATOM 1213 O O . GLU A 1 147 ? 38.299 -16.320 3.023 1.00 28.56 147 GLU A O 1
ATOM 1219 N N . HIS A 1 148 ? 37.276 -18.027 4.068 1.00 31.63 148 HIS A N 1
ATOM 1220 C CA . HIS A 1 148 ? 38.502 -18.580 4.648 1.00 34.11 148 HIS A CA 1
ATOM 1221 C C . HIS A 1 148 ? 39.573 -18.798 3.578 1.00 35.54 148 HIS A C 1
ATOM 1222 O O . HIS A 1 148 ? 40.775 -18.694 3.829 1.00 37.13 148 HIS A O 1
ATOM 1229 N N . HIS A 1 149 ? 39.101 -19.118 2.385 1.00 35.69 149 HIS A N 1
ATOM 1230 C CA . HIS A 1 149 ? 39.859 -18.942 1.159 1.00 36.12 149 HIS A CA 1
ATOM 1231 C C . HIS A 1 149 ? 38.784 -18.623 0.123 1.00 33.92 149 HIS A C 1
ATOM 1232 O O . HIS A 1 149 ? 37.670 -18.274 0.484 1.00 38.24 149 HIS A O 1
ATOM 1239 N N . HIS A 1 150 ? 39.110 -18.709 -1.155 1.00 27.35 150 HIS A N 1
ATOM 1240 C CA . HIS A 1 150 ? 38.090 -18.725 -2.214 1.00 21.55 150 HIS A CA 1
ATOM 1241 C C . HIS A 1 150 ? 38.769 -19.413 -3.370 1.00 20.75 150 HIS A C 1
ATOM 1242 O O . HIS A 1 150 ? 39.769 -18.909 -3.894 1.00 21.71 150 HIS A O 1
ATOM 1249 N N . HIS A 1 151 ? 38.293 -20.604 -3.714 1.00 20.59 151 HIS A N 1
ATOM 1250 C CA . HIS A 1 151 ? 38.718 -21.254 -4.933 1.00 21.73 151 HIS A CA 1
ATOM 1251 C C . HIS A 1 151 ? 37.535 -21.229 -5.864 1.00 17.75 151 HIS A C 1
ATOM 1252 O O . HIS A 1 151 ? 36.578 -21.978 -5.674 1.00 18.73 151 HIS A O 1
ATOM 1259 N N . HIS A 1 152 ? 37.600 -20.365 -6.863 1.00 15.73 152 HIS A N 1
ATOM 1260 C CA . HIS A 1 152 ? 36.449 -20.098 -7.726 1.00 14.85 152 HIS A CA 1
ATOM 1261 C C . HIS A 1 152 ? 36.056 -21.309 -8.562 1.00 15.15 152 HIS A C 1
ATOM 1262 O O . HIS A 1 152 ? 36.921 -21.915 -9.212 1.00 16.86 152 HIS A O 1
ATOM 1269 N N . HIS A 1 153 ? 34.756 -21.633 -8.570 1.00 14.55 153 HIS A N 1
ATOM 1270 C CA . HIS A 1 153 ? 34.166 -22.618 -9.479 1.00 15.61 153 HIS A CA 1
ATOM 1271 C C . HIS A 1 153 ? 33.181 -21.974 -10.436 1.00 17.23 153 HIS A C 1
ATOM 1272 O O . HIS A 1 153 ? 32.367 -21.122 -10.032 1.00 13.74 153 HIS A O 1
#

Nearest PDB structures (foldseek):
  1w8t-assembly1_A  TM=1.006E+00  e=1.130E-27  Piromyces sp. 'equi'
  1oh3-assembly2_B  TM=1.000E+00  e=1.401E-26  Piromyces sp. 'equi'
  1gwk-assembly2_B  TM=9.848E-01  e=1.141E-26  Piromyces sp. 'equi'
  1w90-assembly2_B  TM=9.915E-01  e=6.542E-26  Piromyces sp. 'equi'
  1w8w-assembly2_B  TM=1.002E+00  e=1.736E-25  Piromyces sp. 'equi'

Solvent-accessible surface area: 8544 Å² total; per-residue (Å²): 229,122,143,208,35,86,72,31,49,9,14,63,103,4,112,25,76,13,157,36,22,70,56,118,26,98,18,26,90,42,56,65,180,66,14,4,0,29,0,63,4,83,127,47,123,111,0,1,0,0,1,24,72,77,93,52,55,11,166,20,15,0,0,13,1,16,0,55,1,84,6,110,1,61,0,11,0,18,14,40,176,60,119,82,145,60,86,18,78,51,9,70,77,26,133,125,74,59,72,40,63,22,71,4,114,19,136,68,33,0,14,32,2,2,0,27,1,29,44,4,92,18,37,103,1,37,0,47,22,0,0,1,1,69,21,44,18,144,108,21,110,66,20,111,55,27,92,198,139,81,132,139,204

CATH classification: 2.60.120.430

InterPro domains:
  IPR002883 CBM10/dockerin domain [PF02013] (19-55)
  IPR002883 CBM10/dockerin domain [PF02013] (62-98)
  IPR002883 CBM10/dockerin domain [PF02013] (105-140)
  IPR002883 CBM10/dockerin domain [PS51763] (18-56)
  IPR002883 CBM10/dockerin domain [PS51763] (62-99)
  IPR002883 CBM10/dockerin domain [PS51763] (105-142)
  IPR008979 Galactose-binding-like domain superfamily [SSF49785] (172-328)
  IPR008979 Galactose-binding-like domain superfamily [SSF49785] (335-478)
  IPR009034 Fungal dockerin domain superfamily [G3DSA:3.90.1220.10] (17-58)
  IPR009034 Fungal dockerin domain superfamily [G3DSA:3.90.1220.10] (62-100)
  IPR009034 Fungal dockerin domain superfamily [G3DSA:3.90.1220.10] (105-146)
  IPR009034 Fungal dockerin domain superfamily [SSF64571] (18-58)
  IPR009034 Fungal dockerin domain superfamily [SSF64571] (62-100)
  IPR009034 Fungal dockerin domain superfamily [SSF64571] (105-143)